Protein AF-A0AAD7YQ26-F1 (afdb_monomer_lite)

Foldseek 3Di:
DDDDDDDDPPPPLVVLLCQLVVLLVVLVVLQVVLVVDPDPVSNVVSNVSSVVSNVVSVCSNVVPDDRPVVVVVVVVD

pLDDT: mean 70.12, std 15.85, range [33.91, 89.19]

InterPro domains:
  IPR028036 Distal membrane-arm assembly complex protein 1-like domain [PF15055] (11-57)

Structure (mmCIF, N/CA/C/O backbone):
data_AF-A0AAD7YQ26-F1
#
_entry.id   AF-A0AAD7YQ26-F1
#
loop_
_atom_site.group_PDB
_atom_site.id
_atom_site.type_symbol
_atom_site.label_atom_id
_atom_site.label_alt_id
_atom_site.label_comp_id
_atom_site.label_asym_id
_atom_site.label_entity_id
_atom_site.label_seq_id
_atom_site.pdbx_PDB_ins_code
_atom_site.Cartn_x
_atom_site.Cartn_y
_atom_site.Cartn_z
_atom_site.occupancy
_atom_site.B_iso_or_equiv
_atom_site.auth_seq_id
_atom_site.auth_comp_id
_atom_site.auth_asym_id
_atom_site.auth_atom_id
_atom_site.pdbx_PDB_model_num
ATO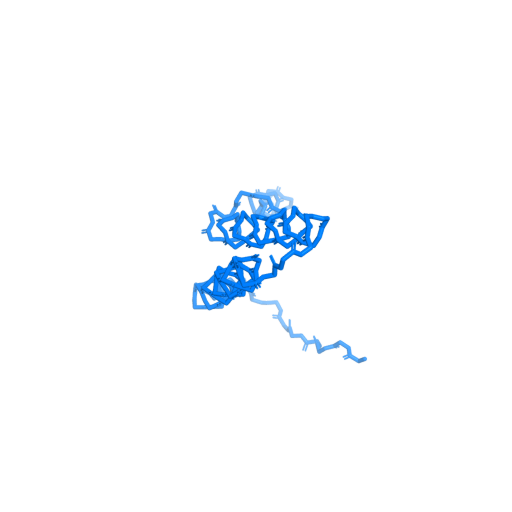M 1 N N . MET A 1 1 ? 17.911 -20.334 6.905 1.00 33.91 1 MET A N 1
ATOM 2 C CA . MET A 1 1 ? 18.295 -20.948 5.616 1.00 33.91 1 MET A CA 1
ATOM 3 C C . MET A 1 1 ? 17.635 -20.145 4.510 1.00 33.91 1 MET A C 1
ATOM 5 O O . MET A 1 1 ? 16.424 -20.219 4.367 1.00 33.91 1 MET A O 1
ATOM 9 N N . ALA A 1 2 ? 18.397 -19.287 3.832 1.00 37.19 2 ALA A N 1
ATOM 10 C CA . ALA A 1 2 ? 17.914 -18.514 2.690 1.00 37.19 2 ALA A CA 1
ATOM 11 C C . ALA A 1 2 ? 18.204 -19.322 1.413 1.00 37.19 2 ALA A C 1
ATOM 13 O O . ALA A 1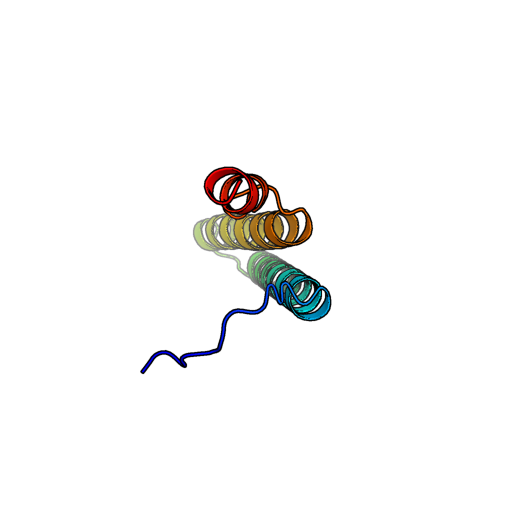 2 ? 19.340 -19.778 1.265 1.00 37.19 2 ALA A O 1
ATOM 14 N N . PRO A 1 3 ? 17.221 -19.564 0.530 1.00 43.19 3 PRO A N 1
ATOM 15 C CA . PRO A 1 3 ? 17.464 -20.322 -0.686 1.00 43.19 3 PRO A CA 1
ATOM 16 C C . PRO A 1 3 ? 18.360 -19.517 -1.635 1.00 43.19 3 PRO A C 1
ATOM 18 O O . PRO A 1 3 ? 18.053 -18.388 -2.012 1.00 43.19 3 PRO A O 1
ATOM 21 N N . THR A 1 4 ? 19.486 -20.12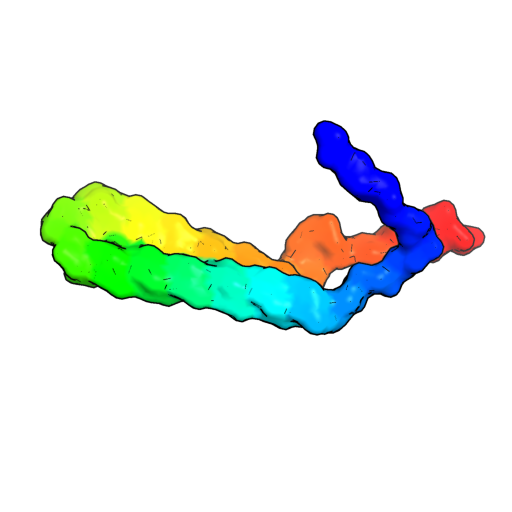2 -1.997 1.00 64.38 4 THR A N 1
ATOM 22 C CA . THR A 1 4 ? 20.356 -19.736 -3.108 1.00 64.38 4 THR A CA 1
ATOM 23 C C . THR A 1 4 ? 19.637 -19.994 -4.433 1.00 64.38 4 THR A C 1
ATOM 25 O O . THR A 1 4 ? 19.380 -21.153 -4.755 1.00 64.38 4 THR A O 1
ATOM 28 N N . GLU A 1 5 ? 19.354 -18.961 -5.231 1.00 43.06 5 GLU A N 1
ATOM 29 C CA . GLU A 1 5 ? 18.923 -19.141 -6.623 1.00 43.06 5 GLU A CA 1
ATOM 30 C C . GLU A 1 5 ? 19.702 -18.218 -7.572 1.00 43.06 5 GLU A C 1
ATOM 32 O O . GLU A 1 5 ? 19.643 -16.995 -7.504 1.00 43.06 5 GLU A O 1
ATOM 37 N N . ASN A 1 6 ? 20.485 -18.887 -8.418 1.00 42.88 6 ASN A N 1
ATOM 38 C CA . ASN A 1 6 ? 21.132 -18.483 -9.660 1.00 42.88 6 ASN A CA 1
ATOM 39 C C . ASN A 1 6 ? 20.740 -17.132 -10.290 1.00 42.88 6 ASN A C 1
ATOM 41 O O . ASN A 1 6 ? 19.579 -16.824 -10.546 1.00 42.88 6 ASN A O 1
ATOM 45 N N . ALA A 1 7 ? 21.783 -16.414 -10.707 1.00 49.78 7 ALA A N 1
ATOM 46 C CA . ALA A 1 7 ? 21.782 -15.210 -11.526 1.00 49.78 7 ALA A CA 1
ATOM 47 C C . ALA A 1 7 ? 20.972 -15.330 -12.840 1.00 49.78 7 ALA A C 1
ATOM 49 O O . ALA A 1 7 ? 21.505 -15.644 -13.906 1.00 49.78 7 ALA A O 1
ATOM 50 N N . ARG A 1 8 ? 19.679 -15.000 -12.788 1.00 48.22 8 ARG A N 1
ATOM 51 C CA . ARG A 1 8 ? 18.881 -14.529 -13.932 1.00 48.22 8 ARG A CA 1
ATOM 52 C C . ARG A 1 8 ? 18.089 -13.300 -13.479 1.00 48.22 8 ARG A C 1
ATOM 54 O O . ARG A 1 8 ? 17.571 -13.326 -12.363 1.00 48.22 8 ARG A O 1
ATOM 61 N N . PRO A 1 9 ? 17.924 -12.249 -14.304 1.00 52.94 9 PRO A N 1
ATOM 62 C CA . PRO A 1 9 ? 17.068 -11.117 -13.970 1.00 52.94 9 PRO A CA 1
ATOM 63 C C . PRO A 1 9 ? 15.606 -11.563 -14.106 1.00 52.94 9 PRO A C 1
ATOM 65 O O . PRO A 1 9 ? 14.915 -11.263 -15.074 1.00 52.94 9 PRO A O 1
ATOM 68 N N . ARG A 1 10 ? 15.133 -12.376 -13.163 1.00 53.47 10 ARG A N 1
ATOM 69 C CA . ARG A 1 10 ? 13.749 -12.844 -13.083 1.00 53.47 10 ARG A CA 1
ATOM 70 C C . ARG A 1 10 ? 12.978 -11.890 -12.180 1.00 53.47 10 ARG A C 1
ATOM 72 O O . ARG A 1 10 ? 12.435 -12.277 -11.150 1.00 53.47 10 ARG A O 1
ATOM 79 N N . ASP A 1 11 ? 12.874 -10.634 -12.609 1.00 56.94 11 ASP A N 1
ATOM 80 C CA . ASP A 1 11 ? 11.699 -9.838 -12.254 1.00 56.94 11 ASP A CA 1
ATOM 81 C C . ASP A 1 11 ? 10.503 -10.471 -12.957 1.00 56.94 11 ASP A C 1
ATOM 83 O O . ASP A 1 11 ? 10.063 -10.021 -14.014 1.00 56.94 11 ASP A O 1
ATOM 87 N N . CYS A 1 12 ? 10.011 -11.589 -12.425 1.00 66.31 12 CYS A N 1
ATOM 88 C CA . CYS A 1 12 ? 8.818 -12.213 -12.9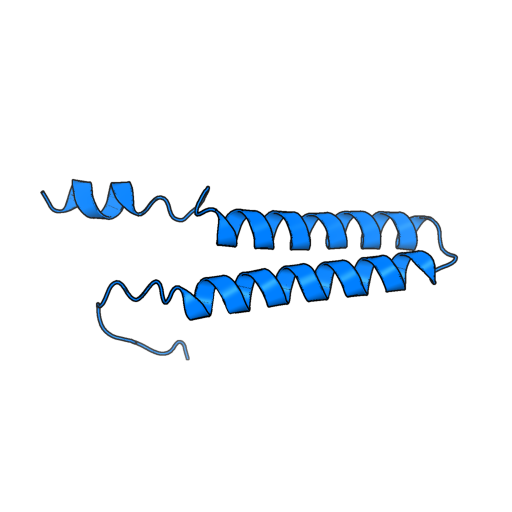57 1.00 66.31 12 CYS A CA 1
ATOM 89 C C . CYS A 1 12 ? 7.693 -11.186 -12.814 1.00 66.31 12 CYS A C 1
ATOM 91 O O . CYS A 1 12 ? 7.262 -10.877 -11.701 1.00 66.31 12 CYS A O 1
ATOM 93 N N . LEU A 1 13 ? 7.228 -10.653 -13.945 1.00 69.62 13 LEU A N 1
ATOM 94 C CA . LEU A 1 13 ? 6.080 -9.754 -14.031 1.00 69.62 13 LEU A CA 1
ATOM 95 C C . LEU A 1 13 ? 4.897 -10.321 -13.225 1.00 69.62 13 LEU A C 1
ATOM 97 O O . LEU A 1 13 ? 4.262 -9.601 -12.460 1.00 69.62 13 LEU A O 1
ATOM 101 N N . SER A 1 14 ? 4.719 -11.644 -13.263 1.00 75.44 14 SER A N 1
ATOM 102 C CA . SER A 1 14 ? 3.779 -12.391 -12.425 1.00 75.44 14 SER A CA 1
ATOM 103 C C . SER A 1 14 ? 4.040 -12.239 -10.921 1.00 75.44 14 SER A C 1
ATOM 105 O O . SER A 1 14 ? 3.115 -11.925 -10.183 1.00 75.44 14 SER A O 1
ATOM 107 N N . CYS A 1 15 ? 5.279 -12.388 -10.440 1.00 77.50 15 CYS A N 1
ATOM 108 C CA . CYS A 1 15 ? 5.615 -12.213 -9.018 1.00 77.50 15 CYS A CA 1
ATOM 109 C C . CYS A 1 15 ? 5.369 -10.776 -8.540 1.00 77.50 15 CYS A C 1
ATOM 111 O O . CYS A 1 15 ? 4.967 -10.557 -7.396 1.00 77.50 15 CYS A O 1
ATOM 113 N N . ARG A 1 16 ? 5.576 -9.791 -9.419 1.00 73.88 16 ARG A N 1
ATOM 114 C CA . ARG A 1 16 ? 5.307 -8.380 -9.128 1.00 73.88 16 ARG A CA 1
ATOM 115 C C . ARG A 1 16 ? 3.813 -8.099 -9.030 1.00 73.88 16 ARG A C 1
ATOM 117 O O . ARG A 1 16 ? 3.394 -7.439 -8.084 1.00 73.88 16 ARG A O 1
ATOM 124 N N . ILE A 1 17 ? 3.021 -8.627 -9.961 1.00 81.94 17 ILE A N 1
ATOM 125 C CA . ILE A 1 17 ? 1.561 -8.488 -9.949 1.00 81.94 17 ILE A CA 1
ATOM 126 C C . ILE A 1 17 ? 0.975 -9.214 -8.737 1.00 81.94 17 ILE A C 1
ATOM 128 O O . ILE A 1 17 ? 0.240 -8.599 -7.975 1.00 81.94 17 ILE A O 1
ATOM 132 N N . VAL A 1 18 ? 1.355 -10.471 -8.491 1.00 86.00 18 VAL A N 1
ATOM 133 C CA . VAL A 1 18 ? 0.874 -11.249 -7.336 1.00 86.00 18 VAL A CA 1
ATOM 134 C C . VAL A 1 18 ? 1.265 -10.571 -6.022 1.00 86.00 18 VAL A C 1
ATOM 136 O 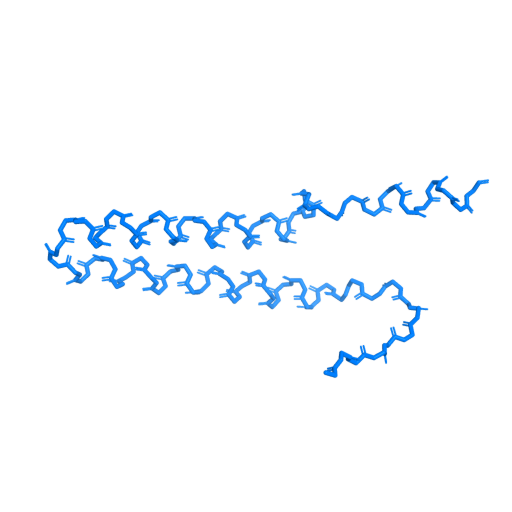O . VAL A 1 18 ? 0.434 -10.428 -5.128 1.00 86.00 18 VAL A O 1
ATOM 139 N N . GLY A 1 19 ? 2.502 -10.077 -5.914 1.00 83.31 19 GLY A N 1
ATOM 140 C CA . GLY A 1 19 ? 2.958 -9.339 -4.739 1.00 83.31 19 GLY A CA 1
ATOM 141 C C . GLY A 1 19 ? 2.223 -8.011 -4.531 1.00 83.31 19 GLY A C 1
ATOM 142 O O . GLY A 1 19 ? 1.909 -7.670 -3.392 1.00 83.31 19 GLY A O 1
ATOM 143 N N . ALA A 1 20 ? 1.941 -7.267 -5.603 1.00 83.06 20 ALA A N 1
ATOM 144 C CA . ALA A 1 20 ? 1.200 -6.009 -5.535 1.00 83.06 20 ALA A CA 1
ATOM 145 C C . ALA A 1 20 ? -0.273 -6.241 -5.172 1.00 83.06 20 ALA A C 1
ATOM 147 O O . ALA A 1 20 ? -0.771 -5.626 -4.231 1.00 83.06 20 ALA A O 1
ATOM 148 N N . VAL A 1 21 ? -0.948 -7.171 -5.854 1.00 88.31 21 VAL A N 1
ATOM 149 C CA . VAL A 1 21 ? -2.348 -7.535 -5.589 1.00 88.31 21 VAL A CA 1
ATOM 150 C C . VAL A 1 21 ? -2.506 -8.081 -4.171 1.00 88.31 21 VAL A C 1
ATOM 152 O O . VAL A 1 21 ? -3.439 -7.690 -3.477 1.00 88.31 21 VAL A O 1
ATOM 155 N N . GLY A 1 22 ? -1.569 -8.911 -3.701 1.00 89.19 22 GLY A N 1
ATOM 156 C CA . GLY A 1 22 ? -1.567 -9.412 -2.327 1.00 89.19 22 GLY A CA 1
ATOM 157 C C . GLY A 1 22 ? -1.489 -8.289 -1.290 1.00 89.19 22 GLY A C 1
ATOM 158 O O . GLY A 1 22 ? -2.303 -8.248 -0.371 1.00 89.19 22 GLY A O 1
ATOM 159 N N . MET A 1 23 ? -0.568 -7.333 -1.458 1.00 86.69 23 MET A N 1
ATOM 160 C CA . MET A 1 23 ? -0.464 -6.192 -0.538 1.00 86.69 23 MET A CA 1
ATOM 161 C C . MET A 1 23 ? -1.691 -5.278 -0.577 1.00 86.69 23 MET A C 1
ATOM 163 O O . MET A 1 23 ? -2.175 -4.862 0.475 1.00 86.69 23 MET A O 1
ATOM 167 N N . VAL A 1 24 ? -2.227 -4.994 -1.767 1.00 88.25 24 VAL A N 1
ATOM 168 C CA . VAL A 1 24 ? -3.447 -4.185 -1.915 1.00 88.25 24 VAL A CA 1
ATOM 169 C C . VAL A 1 24 ? -4.649 -4.896 -1.285 1.00 88.25 24 VAL A C 1
ATOM 171 O O . VAL A 1 24 ? -5.437 -4.256 -0.593 1.00 88.25 24 VAL A O 1
ATOM 174 N N . GLY A 1 25 ? -4.760 -6.218 -1.449 1.00 88.94 25 GLY A N 1
ATOM 175 C CA . GLY A 1 25 ? -5.805 -7.032 -0.826 1.00 88.94 25 GLY A CA 1
ATOM 176 C C . GLY A 1 25 ? -5.734 -7.022 0.703 1.00 88.94 25 GLY A C 1
ATOM 177 O O . GLY A 1 25 ? -6.756 -6.837 1.363 1.00 88.94 25 GLY A O 1
ATOM 178 N N . ILE A 1 26 ? -4.528 -7.139 1.272 1.00 88.44 26 ILE A N 1
ATOM 179 C CA . ILE A 1 26 ? -4.306 -7.020 2.723 1.00 88.44 26 ILE A CA 1
ATOM 180 C C . ILE A 1 26 ? -4.700 -5.620 3.210 1.00 88.44 26 ILE A C 1
ATOM 182 O O . ILE A 1 26 ? -5.411 -5.504 4.207 1.00 88.44 26 ILE A O 1
ATOM 186 N N . GLY A 1 27 ? -4.312 -4.565 2.487 1.00 85.75 27 GLY A N 1
ATOM 187 C CA . GLY A 1 27 ? -4.737 -3.196 2.783 1.00 85.75 27 GLY A CA 1
ATOM 188 C C . GLY A 1 27 ? -6.262 -3.061 2.802 1.00 85.75 27 GLY A C 1
ATOM 189 O O . GLY A 1 27 ? -6.835 -2.662 3.812 1.00 85.75 27 GLY A O 1
ATOM 190 N N . GLY A 1 28 ? -6.948 -3.500 1.744 1.00 85.94 28 GLY A N 1
ATOM 191 C CA . GLY A 1 28 ? -8.414 -3.475 1.677 1.00 85.94 28 GLY A CA 1
ATOM 192 C C . GLY A 1 28 ? -9.095 -4.236 2.824 1.00 85.94 28 GLY A C 1
ATOM 193 O O . GLY A 1 28 ? -10.086 -3.761 3.385 1.00 85.94 28 GLY A O 1
ATOM 194 N N . TYR A 1 29 ? -8.535 -5.378 3.235 1.00 87.06 29 TYR A N 1
ATOM 195 C CA . TYR A 1 29 ? -9.024 -6.121 4.396 1.00 87.06 29 TYR A CA 1
ATOM 196 C C . TYR A 1 29 ? -8.846 -5.335 5.704 1.00 87.06 29 TYR A C 1
ATOM 198 O O . TYR A 1 29 ? -9.788 -5.237 6.495 1.00 87.06 29 TYR A O 1
ATOM 206 N N . LEU A 1 30 ? -7.676 -4.722 5.913 1.00 83.62 30 LEU A N 1
ATOM 207 C CA . LEU A 1 30 ? -7.415 -3.873 7.079 1.00 83.62 30 LEU A CA 1
ATOM 208 C C . LEU A 1 30 ? -8.329 -2.642 7.109 1.00 83.62 30 LEU A C 1
ATOM 210 O O . LEU A 1 30 ? -8.793 -2.274 8.187 1.00 83.62 30 LEU A O 1
ATOM 214 N N . ALA A 1 31 ? -8.641 -2.038 5.961 1.00 81.38 31 ALA A N 1
ATOM 215 C CA . ALA A 1 31 ? -9.592 -0.930 5.871 1.00 81.38 31 ALA A CA 1
ATOM 216 C C . ALA A 1 31 ? -11.009 -1.355 6.295 1.00 81.38 31 ALA A C 1
ATOM 218 O O . ALA A 1 31 ? -11.658 -0.665 7.082 1.00 81.38 31 ALA A O 1
ATOM 219 N N . ASN A 1 32 ? -11.475 -2.528 5.853 1.00 84.31 32 ASN A N 1
ATOM 220 C CA . ASN A 1 32 ? -12.765 -3.071 6.285 1.00 84.31 32 ASN A CA 1
ATOM 221 C C . ASN A 1 32 ? -12.772 -3.400 7.793 1.00 84.31 32 ASN A C 1
ATOM 223 O O . ASN A 1 32 ? -13.735 -3.103 8.506 1.00 84.31 32 ASN A O 1
ATOM 227 N N . ALA A 1 33 ? -11.668 -3.950 8.310 1.00 82.38 33 ALA A N 1
ATOM 228 C CA . ALA A 1 33 ? -11.489 -4.180 9.742 1.00 82.38 33 ALA A CA 1
ATOM 229 C C . ALA A 1 33 ? -11.466 -2.861 10.542 1.00 82.38 33 ALA A C 1
ATOM 231 O O . ALA A 1 33 ? -12.037 -2.790 11.632 1.00 82.38 33 ALA A O 1
ATOM 232 N N . ALA A 1 34 ? -10.885 -1.791 9.989 1.00 77.38 34 ALA A N 1
ATOM 233 C CA . ALA A 1 34 ? -10.914 -0.452 10.577 1.00 77.38 34 ALA A CA 1
ATOM 234 C C . ALA A 1 34 ? -12.344 0.102 10.655 1.00 77.38 34 ALA A C 1
ATOM 236 O O . ALA A 1 34 ? -12.725 0.674 11.675 1.00 77.38 34 ALA A O 1
ATOM 237 N N . CYS A 1 35 ? -13.162 -0.103 9.618 1.00 73.88 35 CYS A N 1
ATOM 238 C CA . CYS A 1 35 ? -14.562 0.324 9.615 1.00 73.88 35 CYS A CA 1
ATOM 239 C C . CYS A 1 35 ? -15.398 -0.376 10.695 1.00 73.88 35 CYS A C 1
ATOM 241 O O . CYS A 1 35 ? -16.253 0.268 11.306 1.00 73.88 35 CYS A O 1
ATOM 243 N N . LYS A 1 36 ? -15.134 -1.662 10.962 1.00 78.31 36 LYS A N 1
ATOM 244 C CA . LYS A 1 36 ? -15.829 -2.432 12.007 1.00 78.31 36 LYS A CA 1
ATOM 245 C C . LYS A 1 36 ? -15.344 -2.128 13.430 1.00 78.31 36 LYS A C 1
ATOM 247 O O . LYS A 1 36 ? -16.080 -2.376 14.384 1.00 78.31 36 LYS A O 1
ATOM 252 N N . ASN A 1 37 ? -14.147 -1.568 13.595 1.00 71.94 37 ASN A N 1
ATOM 253 C CA . ASN A 1 37 ? -13.603 -1.233 14.909 1.00 71.94 37 ASN A CA 1
ATOM 254 C C . ASN A 1 37 ? -14.192 0.077 15.471 1.00 71.94 37 ASN A C 1
ATOM 256 O O . ASN A 1 37 ? -14.153 1.128 14.829 1.00 71.94 37 ASN A O 1
ATOM 260 N N . LYS A 1 38 ? -14.712 0.024 16.710 1.00 63.00 38 LYS A N 1
ATOM 261 C CA . LYS A 1 38 ? -15.244 1.193 17.448 1.00 63.00 38 LYS A CA 1
ATOM 262 C C . LYS A 1 38 ? -14.165 2.031 18.146 1.00 63.00 38 LYS A C 1
ATOM 264 O O . LYS A 1 38 ? -14.416 3.193 18.453 1.00 63.00 38 LYS A O 1
ATOM 269 N N . SER A 1 39 ? -12.971 1.482 18.377 1.00 73.19 39 SER A N 1
ATOM 270 C CA . SER A 1 39 ? -11.876 2.211 19.027 1.00 73.19 39 SER A CA 1
ATOM 271 C C . SER A 1 39 ? -11.230 3.215 18.073 1.00 73.19 39 SER A C 1
ATOM 273 O O . SER A 1 39 ? -10.600 2.821 17.091 1.00 73.19 39 SER A O 1
ATOM 275 N N . LEU A 1 40 ? -11.333 4.507 18.402 1.00 71.88 40 LEU A N 1
ATOM 276 C CA . LEU A 1 40 ? -10.709 5.619 17.672 1.00 71.88 40 LEU A CA 1
ATOM 277 C C . LEU A 1 40 ? -9.213 5.399 17.362 1.00 71.88 40 LEU A C 1
ATOM 279 O O . LEU A 1 40 ? -8.859 5.478 16.186 1.00 71.88 40 LEU A O 1
ATOM 283 N N . PRO A 1 41 ? -8.332 5.046 18.326 1.00 69.88 41 PRO A N 1
ATOM 284 C CA . PRO A 1 41 ? -6.914 4.825 18.019 1.00 69.88 41 PRO A CA 1
ATOM 285 C C . PRO A 1 41 ? -6.692 3.622 17.091 1.00 69.88 41 PRO A C 1
ATOM 287 O O . PRO A 1 41 ? -5.832 3.664 16.214 1.00 69.88 41 PRO A O 1
ATOM 290 N N . GLY A 1 42 ? -7.517 2.576 17.220 1.00 72.50 42 GLY A N 1
ATOM 291 C CA . GLY A 1 42 ? -7.486 1.417 16.328 1.00 72.50 42 GLY A CA 1
ATOM 292 C C . GLY A 1 42 ? -7.882 1.780 14.897 1.00 72.50 42 GLY A C 1
ATOM 293 O O . GLY A 1 42 ? -7.235 1.336 13.954 1.00 72.50 42 GLY A O 1
ATOM 294 N N . LYS A 1 43 ? -8.889 2.644 14.727 1.00 75.25 43 LYS A N 1
ATOM 295 C CA . LYS A 1 43 ? -9.336 3.142 13.418 1.00 75.25 43 LYS A CA 1
ATOM 296 C C . LYS A 1 43 ? -8.238 3.897 12.675 1.00 75.25 43 LYS A C 1
ATOM 298 O O . LYS A 1 43 ? -8.006 3.616 11.498 1.00 75.25 43 LYS A O 1
ATOM 303 N N . TYR A 1 44 ? -7.554 4.817 13.358 1.00 80.50 44 TYR A N 1
ATOM 304 C CA . TYR A 1 44 ? -6.457 5.582 12.761 1.00 80.50 44 TYR A CA 1
ATOM 305 C C . TYR A 1 44 ? -5.243 4.694 12.476 1.00 80.50 44 TYR A C 1
ATOM 307 O O . TYR A 1 44 ? -4.719 4.735 11.365 1.00 80.50 44 TYR A O 1
ATOM 315 N N . GLY A 1 45 ? -4.850 3.828 13.416 1.00 83.06 45 GLY A N 1
ATOM 316 C CA . GLY A 1 45 ? -3.731 2.901 13.222 1.00 83.06 45 GLY A CA 1
ATOM 317 C C . GLY A 1 45 ? -3.943 1.943 12.047 1.00 83.06 45 GLY A C 1
ATOM 318 O O . GLY A 1 45 ? -3.084 1.841 11.172 1.00 83.06 45 GLY A O 1
ATOM 319 N N . LEU A 1 46 ? -5.112 1.295 11.972 1.00 81.31 46 LEU A N 1
ATOM 320 C CA . LEU A 1 46 ? -5.461 0.394 10.867 1.00 81.31 46 LEU A CA 1
ATOM 321 C C . LEU A 1 46 ? -5.589 1.130 9.529 1.00 81.31 46 LEU A C 1
ATOM 323 O O . LEU A 1 46 ? -5.175 0.587 8.509 1.00 81.31 46 LEU A O 1
ATOM 327 N N . SER A 1 47 ? -6.109 2.362 9.523 1.00 78.88 47 SER A N 1
ATOM 328 C CA . SER A 1 47 ? -6.194 3.174 8.300 1.00 78.88 47 SER A CA 1
ATOM 329 C C . SER A 1 47 ? -4.812 3.550 7.768 1.00 78.88 47 SER A C 1
ATOM 331 O O . SER A 1 47 ? -4.567 3.411 6.572 1.00 78.88 47 SER A O 1
ATOM 333 N N . ILE A 1 48 ? -3.887 3.962 8.641 1.00 85.44 48 ILE A N 1
ATOM 334 C CA . ILE A 1 48 ? -2.510 4.306 8.256 1.00 85.44 48 ILE A CA 1
ATOM 335 C C . ILE A 1 48 ? -1.771 3.067 7.741 1.00 85.44 48 ILE A C 1
ATOM 337 O O . ILE A 1 48 ? -1.149 3.121 6.681 1.00 85.44 48 ILE A O 1
ATOM 341 N N . LEU A 1 49 ? -1.882 1.935 8.445 1.00 84.38 49 LEU A N 1
ATOM 342 C CA . LEU A 1 49 ? -1.303 0.660 8.010 1.00 84.38 49 LEU A CA 1
ATOM 343 C C . LEU A 1 49 ? -1.855 0.228 6.653 1.00 84.38 49 LEU A C 1
ATOM 345 O O . LEU A 1 49 ? -1.086 -0.104 5.753 1.00 84.38 49 LEU A O 1
ATOM 349 N N . SER A 1 50 ? -3.176 0.286 6.484 1.00 82.81 50 SER A N 1
ATOM 350 C CA . SER A 1 50 ? -3.837 -0.017 5.217 1.00 82.81 50 SER A CA 1
ATOM 351 C C . SER A 1 50 ? -3.299 0.855 4.082 1.00 82.81 50 SER A C 1
ATOM 353 O O . SER A 1 50 ? -2.954 0.343 3.017 1.00 82.81 50 SER A O 1
ATOM 355 N N . PHE A 1 51 ? -3.178 2.164 4.312 1.00 86.50 51 PHE A N 1
ATOM 356 C CA . PHE A 1 51 ? -2.634 3.089 3.320 1.00 86.50 51 PHE A CA 1
ATOM 357 C C . PHE A 1 51 ? -1.167 2.776 2.999 1.00 86.50 51 PHE A C 1
ATOM 359 O O . PHE A 1 51 ? -0.778 2.778 1.833 1.00 86.50 51 PHE A O 1
ATOM 366 N N . GLY A 1 52 ? -0.371 2.414 4.009 1.00 86.38 52 GLY A N 1
ATOM 367 C CA . GLY A 1 52 ? 1.010 1.964 3.843 1.00 86.38 52 GLY A CA 1
ATOM 368 C C . GLY A 1 52 ? 1.128 0.733 2.943 1.00 86.38 52 GLY A C 1
ATOM 369 O O . GLY A 1 52 ? 1.922 0.745 2.005 1.00 86.38 52 GLY A O 1
ATOM 370 N N . PHE A 1 53 ? 0.305 -0.296 3.160 1.00 86.31 53 PHE A N 1
ATOM 371 C CA . PHE A 1 53 ? 0.302 -1.508 2.330 1.00 86.31 53 PHE A CA 1
ATOM 372 C C . PHE A 1 53 ? -0.138 -1.245 0.888 1.00 86.31 53 PHE A C 1
ATOM 374 O O . PHE A 1 53 ? 0.462 -1.785 -0.043 1.00 86.31 53 PHE A O 1
ATOM 381 N N . ILE A 1 54 ? -1.143 -0.391 0.683 1.00 84.69 54 ILE A N 1
ATOM 382 C CA . ILE A 1 54 ? -1.598 -0.015 -0.662 1.00 84.69 54 ILE A CA 1
ATOM 383 C C . ILE A 1 54 ? -0.504 0.781 -1.382 1.00 84.69 54 ILE A C 1
ATOM 385 O O . ILE A 1 54 ? -0.135 0.430 -2.502 1.00 84.69 54 ILE A O 1
ATOM 389 N N . CYS A 1 55 ? 0.075 1.796 -0.734 1.00 83.88 55 CYS A N 1
ATOM 390 C CA . CYS A 1 55 ? 1.178 2.581 -1.291 1.00 83.88 55 CYS A CA 1
ATOM 391 C C . CYS A 1 55 ? 2.393 1.709 -1.618 1.00 83.88 55 CYS A C 1
ATOM 393 O O . CYS A 1 55 ? 2.973 1.851 -2.693 1.00 83.88 55 CYS A O 1
ATOM 395 N N . LEU A 1 56 ? 2.752 0.773 -0.736 1.00 83.25 56 LEU A N 1
ATOM 396 C CA . LEU A 1 56 ? 3.865 -0.149 -0.952 1.00 83.25 56 LEU A CA 1
ATOM 397 C C . LEU A 1 56 ? 3.577 -1.119 -2.109 1.00 83.25 56 LEU A C 1
ATOM 399 O O . LEU A 1 56 ? 4.449 -1.352 -2.945 1.00 83.25 56 LEU A O 1
ATOM 403 N N . GLY A 1 57 ? 2.347 -1.632 -2.214 1.00 82.69 57 GLY A N 1
ATOM 404 C CA . GLY A 1 57 ? 1.898 -2.463 -3.333 1.00 82.69 57 GLY A CA 1
ATOM 405 C C . GLY A 1 57 ? 1.951 -1.723 -4.673 1.00 82.69 57 GLY A C 1
ATOM 406 O O . GLY A 1 57 ? 2.473 -2.261 -5.652 1.00 82.69 57 GLY A O 1
ATOM 407 N N . VAL A 1 58 ? 1.497 -0.467 -4.708 1.00 81.81 58 VAL A N 1
ATOM 408 C CA . VAL A 1 58 ? 1.557 0.397 -5.899 1.00 81.81 58 VAL A CA 1
ATOM 409 C C . VAL A 1 58 ? 3.000 0.758 -6.251 1.00 81.81 58 VAL A C 1
ATOM 411 O O . VAL A 1 58 ? 3.374 0.667 -7.418 1.00 81.81 58 VAL A O 1
ATOM 414 N N . ALA A 1 59 ? 3.845 1.094 -5.274 1.00 79.19 59 ALA A N 1
ATOM 415 C CA . ALA A 1 59 ? 5.268 1.359 -5.498 1.00 79.19 59 ALA A CA 1
ATOM 416 C C . ALA A 1 59 ? 5.979 0.130 -6.089 1.00 79.19 59 ALA A C 1
ATOM 418 O O . ALA A 1 59 ? 6.702 0.236 -7.087 1.00 79.19 59 ALA A O 1
ATOM 419 N N . ARG A 1 60 ? 5.675 -1.065 -5.562 1.00 74.94 60 ARG A N 1
ATOM 420 C CA . ARG A 1 60 ? 6.163 -2.344 -6.094 1.00 74.94 60 ARG A CA 1
ATOM 421 C C . ARG A 1 60 ? 5.631 -2.611 -7.503 1.00 74.94 60 ARG A C 1
ATOM 423 O O . ARG A 1 60 ? 6.372 -3.117 -8.343 1.00 74.94 60 ARG A O 1
ATOM 430 N N . TYR A 1 61 ? 4.392 -2.217 -7.804 1.00 74.94 61 TYR A N 1
ATOM 431 C CA . TYR A 1 61 ? 3.831 -2.275 -9.157 1.00 74.94 61 TYR A CA 1
ATOM 432 C C . TYR A 1 61 ? 4.446 -1.244 -10.110 1.00 74.94 61 TYR A C 1
ATOM 434 O O . TYR A 1 61 ? 4.556 -1.535 -11.295 1.00 74.94 61 TYR A O 1
ATOM 442 N N . LYS A 1 62 ? 4.925 -0.086 -9.637 1.00 72.12 62 LYS A N 1
ATOM 443 C CA . LYS A 1 62 ? 5.479 0.995 -10.478 1.00 72.12 62 LYS A CA 1
ATOM 444 C C . LYS A 1 62 ? 7.010 0.997 -10.626 1.00 72.12 62 LYS A C 1
ATOM 446 O O . LYS A 1 62 ? 7.513 1.718 -11.476 1.00 72.12 62 LYS A O 1
ATOM 451 N N . GLN A 1 63 ? 7.745 0.168 -9.871 1.00 66.31 63 GLN A N 1
ATOM 452 C CA . GLN A 1 63 ? 9.228 0.112 -9.871 1.00 66.31 63 GLN A CA 1
ATOM 453 C C . GLN A 1 63 ? 9.889 1.423 -9.422 1.00 66.31 63 GLN A C 1
ATOM 455 O O . GLN A 1 63 ? 11.075 1.652 -9.641 1.00 66.31 63 GLN A O 1
ATOM 460 N N . THR A 1 64 ? 9.138 2.289 -8.750 1.00 61.88 64 THR A N 1
ATOM 461 C CA . THR A 1 64 ? 9.660 3.525 -8.178 1.00 61.88 64 THR A CA 1
ATOM 462 C C . THR A 1 64 ? 10.163 3.205 -6.768 1.00 61.88 64 THR A C 1
ATOM 464 O O . THR A 1 64 ? 9.389 3.264 -5.823 1.00 61.88 64 THR A O 1
ATOM 467 N N . PHE A 1 65 ? 11.449 2.842 -6.651 1.00 48.44 65 PHE A N 1
ATOM 468 C CA . PHE A 1 65 ? 12.213 2.629 -5.400 1.00 48.44 65 PHE A CA 1
ATOM 469 C C . PHE A 1 65 ? 11.876 1.397 -4.512 1.00 48.44 65 PHE A C 1
ATOM 471 O O . PHE A 1 65 ? 10.710 1.044 -4.361 1.00 48.44 65 PHE A O 1
ATOM 478 N N . PRO A 1 66 ? 12.871 0.747 -3.856 1.00 49.59 66 PRO A N 1
ATOM 479 C CA . PRO A 1 66 ? 14.322 0.804 -4.061 1.00 49.59 66 PRO A CA 1
ATOM 480 C C . PRO A 1 66 ? 14.796 -0.284 -5.053 1.00 49.59 66 PRO A C 1
ATOM 482 O O . PRO A 1 66 ? 15.703 -1.053 -4.763 1.00 49.59 66 PRO A O 1
ATOM 485 N N . PHE A 1 67 ? 14.179 -0.376 -6.236 1.00 58.81 67 PHE A N 1
ATOM 486 C CA . PHE A 1 67 ? 14.668 -1.225 -7.332 1.00 58.81 67 PHE A CA 1
ATOM 487 C C . PHE A 1 67 ? 14.795 -0.409 -8.616 1.00 58.81 67 PHE A C 1
ATOM 489 O O . PHE A 1 67 ? 14.173 -0.715 -9.634 1.00 58.81 67 PHE A O 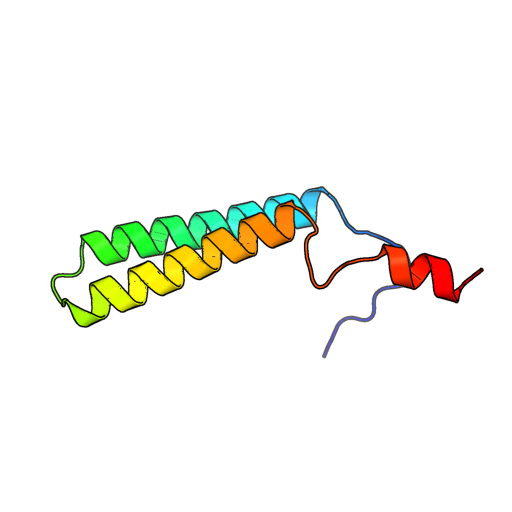1
ATOM 496 N N . ASN A 1 68 ? 15.605 0.650 -8.567 1.00 49.75 68 ASN A N 1
ATOM 497 C CA . ASN A 1 68 ? 16.112 1.268 -9.784 1.00 49.75 68 ASN A CA 1
ATOM 498 C C . ASN A 1 68 ? 17.217 0.362 -10.350 1.00 49.75 68 ASN A C 1
ATOM 500 O O . ASN A 1 68 ? 18.403 0.590 -10.137 1.00 49.75 68 ASN A O 1
ATOM 504 N N . LYS A 1 69 ? 16.837 -0.703 -11.062 1.00 55.94 69 LYS A N 1
ATOM 505 C CA . LYS A 1 69 ? 17.800 -1.617 -11.708 1.00 55.94 69 LYS A CA 1
ATOM 506 C C . LYS A 1 69 ? 18.579 -0.971 -12.860 1.00 55.94 69 LYS A C 1
ATOM 508 O O . LYS A 1 69 ? 19.457 -1.603 -13.433 1.00 55.94 69 LYS A O 1
ATOM 513 N N . ASN A 1 70 ? 18.303 0.298 -13.165 1.00 51.50 70 ASN A N 1
ATOM 514 C CA . ASN A 1 70 ? 19.097 1.081 -14.105 1.00 51.50 70 ASN A CA 1
ATOM 515 C C . ASN A 1 70 ? 20.508 1.406 -13.572 1.00 51.50 70 ASN A C 1
ATOM 517 O O . ASN A 1 70 ? 21.367 1.776 -14.365 1.00 51.50 70 ASN A O 1
ATOM 521 N N . GLU A 1 71 ? 20.782 1.232 -12.271 1.00 51.16 71 GLU A N 1
ATOM 522 C CA . GLU A 1 71 ? 22.139 1.404 -11.718 1.00 51.16 71 GLU A CA 1
ATOM 523 C C . GLU A 1 71 ? 22.964 0.105 -11.688 1.00 51.16 71 GLU A C 1
ATOM 525 O O . GLU A 1 71 ? 24.188 0.164 -11.748 1.00 51.16 71 GLU A O 1
ATOM 530 N N . GLU A 1 72 ? 22.331 -1.075 -11.705 1.00 50.69 72 GLU A N 1
ATOM 531 C CA . GLU A 1 72 ? 23.049 -2.361 -11.805 1.00 50.69 72 GLU A CA 1
ATOM 532 C C . GLU A 1 72 ? 23.524 -2.650 -13.245 1.00 50.69 72 GLU A C 1
ATOM 534 O O . GLU A 1 72 ? 24.500 -3.367 -13.453 1.00 50.69 72 GLU A O 1
ATOM 539 N N . PHE A 1 73 ? 22.880 -2.049 -14.254 1.00 49.09 73 PHE A N 1
ATOM 540 C CA . PHE A 1 73 ? 23.301 -2.156 -15.658 1.00 49.09 73 PHE A CA 1
ATOM 541 C C . PHE A 1 73 ? 24.451 -1.195 -16.018 1.00 49.09 73 PHE A C 1
ATOM 543 O O . PHE A 1 73 ? 25.208 -1.468 -16.944 1.00 49.09 73 PHE A O 1
ATOM 550 N N . LYS A 1 74 ? 24.618 -0.087 -15.278 1.00 44.75 74 LYS A N 1
ATOM 551 C CA . LYS A 1 74 ? 25.651 0.931 -15.550 1.00 44.75 74 LYS A CA 1
ATOM 552 C C . LYS A 1 74 ? 26.987 0.667 -14.844 1.00 44.75 74 LYS A C 1
ATOM 554 O O . LYS A 1 74 ? 27.999 1.191 -15.280 1.00 44.75 74 LYS A O 1
ATOM 559 N N . SER A 1 75 ? 27.019 -0.148 -13.788 1.00 45.97 75 SER A N 1
ATOM 560 C CA . SER A 1 75 ? 28.276 -0.574 -13.141 1.00 45.97 75 SER A CA 1
ATOM 561 C C . SER A 1 75 ? 28.934 -1.792 -13.810 1.00 45.97 75 SER A C 1
ATOM 563 O O . SER A 1 75 ? 29.995 -2.239 -13.378 1.00 45.97 75 SER A O 1
ATOM 565 N N . ARG A 1 76 ? 28.299 -2.335 -14.858 1.00 51.06 76 ARG A N 1
ATOM 566 C CA . ARG A 1 76 ? 28.767 -3.460 -15.686 1.00 51.06 76 ARG A CA 1
ATOM 567 C C . ARG A 1 76 ? 29.013 -3.084 -17.155 1.00 51.06 76 ARG A C 1
ATOM 569 O O . ARG A 1 76 ? 29.124 -3.984 -17.988 1.00 51.06 76 ARG A O 1
ATOM 576 N N . MET A 1 77 ? 29.089 -1.792 -17.466 1.00 40.84 77 MET A N 1
ATOM 577 C CA . MET A 1 77 ? 29.539 -1.263 -18.758 1.00 40.84 77 MET A CA 1
ATOM 578 C C . MET A 1 77 ? 30.750 -0.368 -18.514 1.00 40.84 77 MET A C 1
ATOM 580 O O . MET A 1 77 ? 31.683 -0.434 -19.338 1.00 40.84 77 MET A O 1
#

Secondary structure (DSSP, 8-state):
-PPP--S-----HHHHHHHHHHHHHHHHHHHHHHHH---HHHHHHHHHHHHHHHHHHHHHHHT-SS--TTTTTTTT-

Sequence (77 aa):
MAPTENARPRDCLSCRIVGAVGMVGIGGYLANAACKNKSLPGKYGLSILSFGFICLGVARYKQTFPFNKNEEFKSRM

Radius of gyration: 17.05 Å; chains: 1; bounding box: 45×27×38 Å

Organism: Mythimna separata (NCBI:txid271217)